Protein AF-A0AAU9CT38-F1 (afdb_monomer)

Foldseek 3Di:
DFDKDKDKDKDKDFDDPPDQKDKDKDWDQDDPVFFWFFFKAKDKDFPFDFPFKWKWKDFPPDTFGDTDTNVVRQQDPPQDPDPNSRGDTTTGGNPDGGMIMMIITGRDPTRMMMMMMMTITTD

Secondary structure (DSSP, 8-state):
---EEEEEEEEEEEPPTT-SEEEEEEEE---TTSSEEEEEEEEEEESS-EEEEEEEEE-SS-EEEEEEEGGGGS--GGG-S-GGGGSEEEEEETTS--EEEEEEEEEE--SEEEEEEEEEEE-

Organism: NCBI:txid1182444

Nearest PDB structures (foldseek):
  4z2a-assembly1_A  TM=4.019E-01  e=1.455E-02  Homo sapiens
  7sqc-assembly1_1D  TM=5.569E-01  e=1.160E-01  Chlamydomonas reinhardtii
  7y1c-assembly1_Y  TM=4.330E-01  e=6.584E-02  Klebsiella phage Kp9
  7sqc-assembly1_1A  TM=5.060E-01  e=2.627E-01  Chlamydomonas reinhardtii
  7sqc-assembly1_1B  TM=5.259E-01  e=3.831E-01  Chlamydomonas reinhardtii

Solvent-accessible surface area (backbone atoms only — not comparable to full-atom values): 6828 Å² total; per-residue (Å²): 131,80,60,71,46,82,47,76,51,77,46,81,43,78,43,59,90,93,51,44,58,54,76,48,78,44,80,42,76,61,64,69,86,32,55,25,32,49,21,37,26,47,49,79,48,60,90,48,57,65,72,38,49,28,36,26,33,27,44,96,88,46,77,79,37,67,81,38,55,46,72,78,23,43,54,55,88,82,46,58,95,52,82,72,53,40,30,44,79,47,84,41,59,31,87,75,60,66,30,42,39,35,40,38,37,31,62,40,76,38,59,43,39,35,42,33,44,40,32,36,28,32,91

Structure (mmCIF, N/CA/C/O backbone):
data_AF-A0AAU9CT38-F1
#
_entry.id   AF-A0AAU9CT38-F1
#
loop_
_atom_site.group_PDB
_atom_site.id
_atom_site.type_symbol
_atom_site.label_atom_id
_atom_site.label_alt_id
_atom_site.label_comp_id
_atom_site.label_asym_id
_atom_site.label_entity_id
_atom_site.label_seq_id
_atom_site.pdbx_PDB_ins_code
_atom_site.Cartn_x
_atom_site.Cartn_y
_atom_site.Cartn_z
_atom_site.occupancy
_atom_site.B_iso_or_equiv
_atom_site.auth_seq_id
_atom_site.auth_comp_id
_atom_site.auth_asym_id
_atom_site.auth_atom_id
_atom_site.pdbx_PDB_model_num
ATOM 1 N N . MET A 1 1 ? -21.451 7.386 15.810 1.00 53.56 1 MET A N 1
ATOM 2 C CA . MET A 1 1 ? -20.456 7.296 14.715 1.00 53.56 1 MET A CA 1
ATOM 3 C C . MET A 1 1 ? -19.131 6.881 15.323 1.00 53.56 1 MET A C 1
ATOM 5 O O . MET A 1 1 ? -18.781 7.451 16.347 1.00 53.56 1 MET A O 1
ATOM 9 N N . LYS A 1 2 ? -18.426 5.893 14.756 1.00 60.81 2 LYS A N 1
ATOM 10 C CA . LYS A 1 2 ? -17.035 5.626 15.157 1.00 60.81 2 LYS A CA 1
ATOM 11 C C . LYS A 1 2 ? -16.160 6.794 14.701 1.00 60.81 2 LYS A C 1
ATOM 13 O O . LYS A 1 2 ? -16.353 7.288 13.591 1.00 60.81 2 LYS A O 1
ATOM 18 N N . GLU A 1 3 ? -15.247 7.242 15.553 1.00 82.00 3 GLU A N 1
ATOM 19 C CA . GLU A 1 3 ? -14.280 8.280 15.199 1.00 82.00 3 GLU A CA 1
ATOM 20 C C . GLU A 1 3 ? -13.282 7.698 14.185 1.00 82.00 3 GLU A C 1
ATOM 22 O O . GLU A 1 3 ? -12.686 6.644 14.431 1.00 82.00 3 GLU A O 1
ATOM 27 N N . LYS A 1 4 ? -13.170 8.348 13.020 1.00 84.56 4 LYS A N 1
ATOM 28 C CA . LYS A 1 4 ? -12.269 7.958 11.929 1.00 84.56 4 LYS A CA 1
ATOM 29 C C . LYS A 1 4 ? -11.195 9.025 11.728 1.00 84.56 4 LYS A C 1
ATOM 31 O O . LYS A 1 4 ? -11.528 10.207 11.624 1.00 84.56 4 LYS A O 1
ATOM 36 N N . GLU A 1 5 ? -9.939 8.611 11.606 1.00 87.12 5 GLU A N 1
ATOM 37 C CA . GLU A 1 5 ? -8.778 9.497 11.430 1.00 87.12 5 GLU A CA 1
ATOM 38 C C . GLU A 1 5 ? -7.864 9.015 10.302 1.00 87.12 5 GLU A C 1
ATOM 40 O O . GLU A 1 5 ? -7.911 7.853 9.908 1.00 87.12 5 GLU A O 1
ATOM 45 N N . TYR A 1 6 ? -7.028 9.910 9.775 1.00 87.38 6 TYR A N 1
ATOM 46 C CA . TYR A 1 6 ? -6.047 9.555 8.753 1.00 87.38 6 TYR A CA 1
ATOM 47 C C . TYR A 1 6 ? -4.696 9.248 9.386 1.00 87.38 6 TYR A C 1
ATOM 49 O O . TYR A 1 6 ? -4.174 10.046 10.162 1.00 87.38 6 TYR A O 1
ATOM 57 N N . TYR A 1 7 ? -4.103 8.134 8.976 1.00 88.50 7 TYR A N 1
ATOM 58 C CA . TYR A 1 7 ? -2.711 7.804 9.239 1.00 88.50 7 TYR A CA 1
ATOM 59 C C . TYR A 1 7 ? -1.965 7.747 7.906 1.00 88.50 7 TYR A C 1
ATOM 61 O O . TYR A 1 7 ? -2.414 7.077 6.980 1.00 88.50 7 TYR A O 1
ATOM 69 N N . THR A 1 8 ? -0.866 8.490 7.774 1.00 89.69 8 THR A N 1
ATOM 70 C CA . THR A 1 8 ? -0.096 8.563 6.522 1.00 89.69 8 THR A CA 1
ATOM 71 C C . THR A 1 8 ? 1.336 8.118 6.748 1.00 89.69 8 THR A C 1
ATOM 73 O O . THR A 1 8 ? 1.998 8.618 7.655 1.00 89.69 8 THR A O 1
ATOM 76 N N . GLU A 1 9 ? 1.823 7.241 5.876 1.00 88.88 9 GLU A N 1
ATOM 77 C CA . GLU A 1 9 ? 3.220 6.821 5.836 1.00 88.88 9 GLU A CA 1
ATOM 78 C C . GLU A 1 9 ? 3.801 7.100 4.449 1.00 88.88 9 GLU A C 1
ATOM 80 O O . GLU A 1 9 ? 3.244 6.687 3.432 1.00 88.88 9 GLU A O 1
ATOM 85 N N . THR A 1 10 ? 4.907 7.843 4.397 1.00 89.31 10 THR A N 1
ATOM 86 C CA . THR A 1 10 ? 5.531 8.273 3.141 1.00 89.31 10 THR A CA 1
ATOM 87 C C . THR A 1 10 ? 6.892 7.625 2.989 1.00 89.31 10 THR A C 1
ATOM 89 O O . THR A 1 10 ? 7.763 7.779 3.845 1.00 89.31 10 THR A O 1
ATOM 92 N N . HIS A 1 11 ? 7.103 6.962 1.856 1.00 87.44 11 HIS A N 1
ATOM 93 C CA . HIS A 1 11 ? 8.344 6.271 1.548 1.00 87.44 11 HIS A CA 1
ATOM 94 C C . HIS A 1 11 ? 8.976 6.798 0.270 1.00 87.44 11 HIS A C 1
ATOM 96 O O . HIS A 1 11 ? 8.332 6.935 -0.770 1.00 87.44 11 HIS A O 1
ATOM 102 N N . ARG A 1 12 ? 10.284 7.040 0.355 1.00 87.00 12 ARG A N 1
ATOM 103 C CA . ARG A 1 12 ? 11.139 7.384 -0.776 1.00 87.00 12 ARG A CA 1
ATOM 104 C C . ARG A 1 12 ? 11.813 6.122 -1.299 1.00 87.00 12 ARG A C 1
ATOM 106 O O . ARG A 1 12 ? 12.586 5.484 -0.584 1.00 87.00 12 ARG A O 1
ATOM 113 N N . ILE A 1 13 ? 11.553 5.779 -2.553 1.00 83.25 13 ILE A N 1
ATOM 114 C CA . ILE A 1 13 ? 12.038 4.563 -3.198 1.00 83.25 13 ILE A CA 1
ATOM 115 C C . ILE A 1 13 ? 13.016 4.946 -4.296 1.00 83.25 13 ILE A C 1
ATOM 117 O O . ILE A 1 13 ? 12.645 5.519 -5.316 1.00 83.25 13 ILE A O 1
ATOM 121 N N . LYS A 1 14 ? 14.285 4.592 -4.090 1.00 83.12 14 LYS A N 1
ATOM 122 C CA . LYS A 1 14 ? 15.319 4.744 -5.113 1.00 83.12 14 LYS A CA 1
ATOM 123 C C . LYS A 1 14 ? 15.251 3.583 -6.098 1.00 83.12 14 LYS A C 1
ATOM 125 O O . LYS A 1 14 ? 15.390 2.418 -5.701 1.00 83.12 14 LYS A O 1
ATOM 130 N N . ILE A 1 15 ? 15.078 3.918 -7.369 1.00 78.25 15 ILE A N 1
ATOM 131 C CA . ILE A 1 15 ? 15.182 2.996 -8.493 1.00 78.25 15 ILE A CA 1
ATOM 132 C C . ILE A 1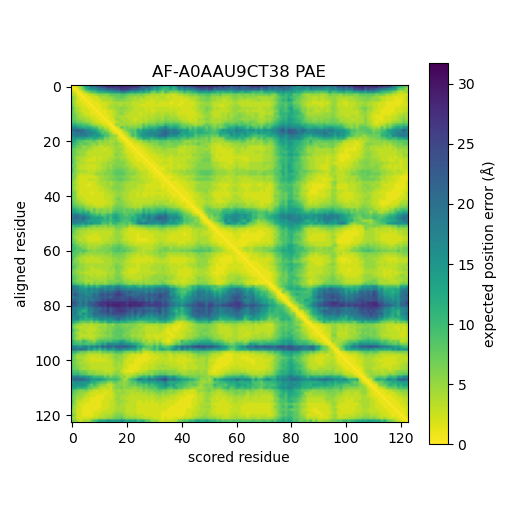 15 ? 16.644 3.016 -8.942 1.00 78.25 15 ILE A C 1
ATOM 134 O O . ILE A 1 15 ? 17.220 4.070 -9.196 1.00 78.25 15 ILE A O 1
ATOM 138 N N . GLY A 1 16 ? 17.296 1.853 -8.927 1.00 69.19 16 GLY A N 1
ATOM 139 C CA . GLY A 1 16 ? 18.722 1.765 -9.248 1.00 69.19 16 GLY A CA 1
ATOM 140 C C . GLY A 1 16 ? 19.011 2.202 -10.687 1.00 69.19 16 GLY A C 1
ATOM 141 O O . GLY A 1 16 ? 18.231 1.897 -11.585 1.00 69.19 16 GLY A O 1
ATOM 142 N N . ASN A 1 17 ? 20.147 2.871 -10.909 1.00 66.62 17 ASN A N 1
ATOM 143 C CA . ASN A 1 17 ? 20.561 3.314 -12.244 1.00 66.62 17 ASN A CA 1
ATOM 144 C C . ASN A 1 17 ? 20.569 2.148 -13.245 1.00 66.62 17 ASN A C 1
ATOM 146 O O . ASN A 1 17 ? 21.147 1.096 -12.972 1.00 66.62 17 ASN A O 1
ATOM 150 N N . GLY A 1 18 ? 19.934 2.352 -14.402 1.00 64.62 18 GLY A N 1
ATOM 151 C CA . GLY A 1 18 ? 19.865 1.369 -15.488 1.00 64.62 18 GLY A CA 1
ATOM 152 C C . GLY A 1 18 ? 18.871 0.224 -15.269 1.00 64.62 18 GLY A C 1
ATOM 153 O O . GLY A 1 18 ? 18.824 -0.691 -16.089 1.00 64.62 18 GLY A O 1
ATOM 154 N N . LYS A 1 19 ? 18.081 0.240 -14.186 1.00 68.44 19 LYS A N 1
ATOM 155 C CA . LYS A 1 19 ? 17.004 -0.734 -13.984 1.00 68.44 19 LYS A CA 1
ATO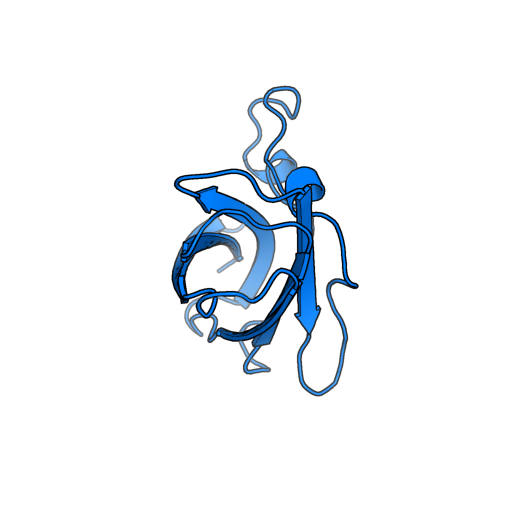M 156 C C . LYS A 1 19 ? 15.697 -0.207 -14.551 1.00 68.44 19 LYS A C 1
ATOM 158 O O . LYS A 1 19 ? 15.161 0.777 -14.057 1.00 68.44 19 LYS A O 1
ATOM 163 N N . ASN A 1 20 ? 15.159 -0.940 -15.519 1.00 75.00 20 ASN A N 1
ATOM 164 C CA . ASN A 1 20 ? 13.848 -0.652 -16.093 1.00 75.00 20 ASN A CA 1
ATOM 165 C C . ASN A 1 20 ? 12.713 -1.376 -15.360 1.00 75.00 20 ASN A C 1
ATOM 167 O O . ASN A 1 20 ? 11.558 -1.083 -15.634 1.00 75.00 20 ASN A O 1
ATOM 171 N N . SER A 1 21 ? 13.013 -2.297 -14.438 1.00 83.00 21 SER A N 1
ATOM 172 C CA . SER A 1 21 ? 12.009 -2.982 -13.622 1.00 83.00 21 SER A CA 1
ATOM 173 C C . SER A 1 21 ? 12.554 -3.436 -12.267 1.00 83.00 21 SER A C 1
ATOM 175 O O . SER A 1 21 ? 13.771 -3.527 -12.053 1.00 83.00 21 SER A O 1
ATOM 177 N N . GLY A 1 22 ? 11.650 -3.706 -11.327 1.00 86.00 22 GLY A N 1
ATOM 178 C CA . GLY A 1 22 ? 11.999 -4.252 -10.023 1.00 86.00 22 GLY A CA 1
ATOM 179 C C . GLY A 1 22 ? 10.846 -4.268 -9.028 1.00 86.00 22 GLY A C 1
ATOM 180 O O . GLY A 1 22 ? 9.750 -3.792 -9.303 1.00 86.00 22 GLY A O 1
ATOM 181 N N . ALA A 1 23 ? 11.130 -4.807 -7.844 1.00 87.38 23 ALA A N 1
ATOM 182 C CA . ALA A 1 23 ? 10.207 -4.853 -6.719 1.00 87.38 23 ALA A CA 1
ATOM 183 C C . ALA A 1 23 ? 10.843 -4.220 -5.479 1.00 87.38 23 ALA A C 1
ATOM 185 O O . ALA A 1 23 ? 12.047 -4.374 -5.223 1.00 87.38 23 ALA A O 1
ATOM 186 N N . LYS A 1 24 ? 10.040 -3.502 -4.695 1.00 89.25 24 LYS A N 1
ATOM 187 C CA . LYS A 1 24 ? 10.441 -2.922 -3.414 1.00 89.25 24 LYS A CA 1
ATOM 188 C C . LYS A 1 24 ? 9.402 -3.215 -2.354 1.00 89.25 24 LYS A C 1
ATOM 190 O O . LYS A 1 24 ? 8.244 -2.853 -2.510 1.00 89.25 24 LYS A O 1
ATOM 195 N N . SER A 1 25 ? 9.851 -3.841 -1.274 1.00 90.94 25 SER A N 1
ATOM 196 C CA . SER A 1 25 ? 9.031 -4.122 -0.102 1.00 90.94 25 SER A CA 1
ATOM 197 C C . SER A 1 25 ? 9.325 -3.128 1.016 1.00 90.94 25 SER A C 1
ATOM 199 O O . SER A 1 25 ? 10.478 -2.756 1.245 1.00 90.94 25 SER A O 1
ATOM 201 N N . LEU A 1 26 ? 8.266 -2.708 1.694 1.00 89.50 26 LEU A N 1
ATOM 202 C CA . LEU A 1 26 ? 8.249 -1.752 2.787 1.00 89.50 26 LEU A CA 1
ATOM 203 C C . LEU A 1 26 ? 7.482 -2.383 3.946 1.00 89.50 26 LEU A C 1
ATOM 205 O O . LEU A 1 26 ? 6.383 -2.905 3.756 1.00 89.50 26 LEU A O 1
ATOM 209 N N . ASN A 1 27 ? 8.074 -2.336 5.134 1.00 91.12 27 ASN A N 1
ATOM 210 C CA . ASN A 1 27 ? 7.411 -2.782 6.351 1.00 91.12 27 ASN A CA 1
ATOM 211 C C . ASN A 1 27 ? 6.640 -1.604 6.945 1.00 91.12 27 ASN A C 1
ATOM 213 O O . ASN A 1 27 ? 7.241 -0.563 7.194 1.00 91.12 27 ASN A O 1
ATOM 217 N N . ILE A 1 28 ? 5.349 -1.798 7.187 1.00 89.62 28 ILE A N 1
ATOM 218 C CA . ILE A 1 28 ? 4.422 -0.796 7.711 1.00 89.62 28 ILE A CA 1
ATOM 219 C C . ILE A 1 28 ? 3.912 -1.269 9.069 1.00 89.62 28 ILE A C 1
ATOM 221 O O . ILE A 1 28 ? 3.417 -2.391 9.207 1.00 89.62 28 ILE A O 1
ATOM 225 N N . ASN A 1 29 ? 4.017 -0.395 10.067 1.00 88.12 29 ASN A N 1
ATOM 226 C CA . ASN A 1 29 ? 3.523 -0.639 11.418 1.00 88.12 29 ASN A CA 1
ATOM 227 C C . ASN A 1 29 ? 2.352 0.299 11.694 1.00 88.12 29 ASN A C 1
ATOM 229 O O . ASN A 1 29 ? 2.551 1.482 11.972 1.00 88.12 29 ASN A O 1
ATOM 233 N N . LEU A 1 30 ? 1.127 -0.226 11.636 1.00 88.06 30 LEU A N 1
ATOM 234 C CA . LEU A 1 30 ? -0.045 0.574 11.977 1.00 88.06 30 LEU A CA 1
ATOM 235 C C . LEU A 1 30 ? -0.045 0.907 13.482 1.00 88.06 30 LEU A C 1
ATOM 237 O O . LEU A 1 30 ? 0.251 0.028 14.295 1.00 88.06 30 LEU A O 1
ATOM 241 N N . PRO A 1 31 ? -0.394 2.142 13.887 1.00 87.00 31 PRO A N 1
ATOM 242 C CA . PRO A 1 31 ? -0.395 2.509 15.298 1.00 87.00 31 PRO A CA 1
ATOM 243 C C . PRO A 1 31 ? -1.446 1.720 16.089 1.00 87.00 31 PRO A C 1
ATOM 245 O O . PRO A 1 31 ? -2.621 1.677 15.716 1.00 87.00 31 PRO A O 1
ATOM 248 N N . SER A 1 32 ? -1.045 1.169 17.236 1.00 86.44 32 SER A N 1
ATOM 249 C CA . SER A 1 32 ? -1.921 0.402 18.137 1.00 86.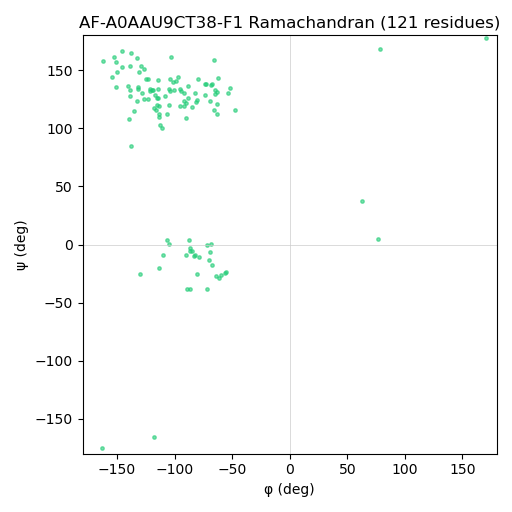44 32 SER A CA 1
ATOM 250 C C . SER A 1 32 ? -2.982 1.247 18.855 1.00 86.44 32 SER A C 1
ATOM 252 O O . SER A 1 32 ? -3.858 0.707 19.522 1.00 86.44 32 SER A O 1
ATOM 254 N N . THR A 1 33 ? -2.930 2.575 18.716 1.00 88.81 33 THR A N 1
ATOM 255 C CA . THR A 1 33 ? -3.955 3.508 19.213 1.00 88.81 33 THR A CA 1
ATOM 256 C C . THR A 1 33 ? -5.289 3.386 18.475 1.00 88.81 33 THR A C 1
ATOM 258 O O . THR A 1 33 ? -6.307 3.865 18.969 1.00 88.81 33 THR A O 1
ATOM 261 N N . TYR A 1 34 ? -5.291 2.772 17.293 1.00 89.31 34 TYR A N 1
ATOM 262 C CA . TYR A 1 34 ? -6.487 2.488 16.504 1.00 89.31 34 TYR A CA 1
ATOM 263 C C . TYR A 1 34 ? -6.861 1.014 16.640 1.00 89.31 34 TYR A C 1
ATOM 265 O O . TYR A 1 34 ? -6.013 0.206 16.999 1.00 89.31 34 TYR A O 1
ATOM 273 N N . LYS A 1 35 ? -8.106 0.644 16.324 1.00 89.88 35 LYS A N 1
ATOM 274 C CA . LYS A 1 35 ? -8.552 -0.762 16.277 1.00 89.88 35 LYS A CA 1
ATOM 275 C C . LYS A 1 35 ? -8.288 -1.413 14.924 1.00 89.88 35 LYS A C 1
ATOM 277 O O . LYS A 1 35 ? -8.004 -2.607 14.849 1.00 89.88 35 LYS A O 1
ATOM 282 N N . ARG A 1 36 ? -8.467 -0.650 13.843 1.00 89.75 36 ARG A N 1
ATOM 283 C CA . ARG A 1 36 ? -8.304 -1.144 12.471 1.00 89.75 36 ARG A CA 1
ATOM 284 C C . ARG A 1 36 ? -8.146 -0.026 11.448 1.00 89.75 36 ARG A C 1
ATOM 286 O O . ARG A 1 36 ? -8.632 1.079 11.676 1.00 89.75 36 ARG A O 1
ATOM 293 N N . ALA A 1 37 ? -7.554 -0.341 10.301 1.00 89.94 37 ALA A N 1
ATOM 294 C CA . ALA A 1 37 ? -7.682 0.444 9.079 1.00 89.94 37 ALA A CA 1
ATOM 295 C C . ALA A 1 37 ? -8.855 -0.087 8.243 1.00 89.94 37 ALA A C 1
ATOM 297 O O . ALA A 1 37 ? -8.947 -1.292 8.000 1.00 89.94 37 ALA A O 1
ATOM 298 N N . VAL A 1 38 ? -9.738 0.815 7.811 1.00 89.62 38 VAL A N 1
ATOM 299 C CA . VAL A 1 38 ? -10.933 0.507 7.005 1.00 89.62 38 VAL A CA 1
ATOM 300 C C . VAL A 1 38 ? -10.859 1.009 5.563 1.00 89.62 38 VAL A C 1
ATOM 302 O O . VAL A 1 38 ? -11.707 0.680 4.737 1.00 89.62 38 VAL A O 1
ATOM 305 N N . GLY A 1 39 ? -9.842 1.808 5.250 1.00 88.62 39 GLY A N 1
ATOM 306 C CA . GLY A 1 39 ? -9.606 2.325 3.909 1.00 88.62 39 GLY A CA 1
ATOM 307 C C . GLY A 1 39 ? -8.122 2.547 3.653 1.00 88.62 39 GLY A C 1
ATOM 308 O O . GLY A 1 39 ? -7.383 2.878 4.580 1.00 88.62 39 GLY A O 1
ATOM 309 N N . LEU A 1 40 ? -7.700 2.376 2.403 1.00 88.75 40 LEU A N 1
ATOM 310 C CA . LEU A 1 40 ? -6.357 2.672 1.916 1.00 88.75 40 LEU A CA 1
ATOM 311 C C . LEU A 1 40 ? -6.424 3.495 0.628 1.00 88.75 40 LEU A C 1
ATOM 313 O O . LEU A 1 40 ? -7.180 3.174 -0.282 1.00 88.75 40 LEU A O 1
ATOM 317 N N . ALA A 1 41 ? -5.602 4.532 0.537 1.00 87.69 41 ALA A N 1
ATOM 318 C CA . ALA A 1 41 ? -5.336 5.263 -0.693 1.00 87.69 41 ALA A CA 1
ATOM 319 C C . ALA A 1 41 ? -3.826 5.384 -0.900 1.00 87.69 41 ALA A C 1
ATOM 321 O O . ALA A 1 41 ? -3.054 5.364 0.065 1.00 87.69 41 ALA A O 1
ATOM 322 N N . LEU A 1 42 ? -3.412 5.518 -2.159 1.00 86.81 42 LEU A N 1
ATOM 323 C CA . LEU A 1 42 ? -2.019 5.744 -2.521 1.00 86.81 42 LEU A CA 1
ATOM 324 C C . LEU A 1 42 ? -1.881 7.070 -3.260 1.00 86.81 42 LEU A C 1
ATOM 326 O O . LEU A 1 42 ? -2.626 7.361 -4.194 1.00 86.81 42 LEU A O 1
ATOM 330 N N . VAL A 1 43 ? -0.889 7.857 -2.854 1.00 84.50 43 VAL A N 1
ATOM 331 C CA . VAL A 1 43 ? -0.459 9.056 -3.572 1.00 84.50 43 VAL A CA 1
ATOM 332 C C . VAL A 1 43 ? 0.961 8.821 -4.056 1.00 84.50 43 VAL A C 1
ATOM 334 O O . VAL A 1 43 ? 1.864 8.568 -3.260 1.00 84.50 43 VAL A O 1
ATOM 337 N N . VAL A 1 44 ? 1.152 8.878 -5.370 1.00 82.00 44 VAL A N 1
ATOM 338 C CA . VAL A 1 44 ? 2.447 8.646 -6.009 1.00 82.00 44 VAL A CA 1
ATOM 339 C C . VAL A 1 44 ? 2.977 9.969 -6.540 1.00 82.00 44 VAL A C 1
ATOM 341 O O . VAL 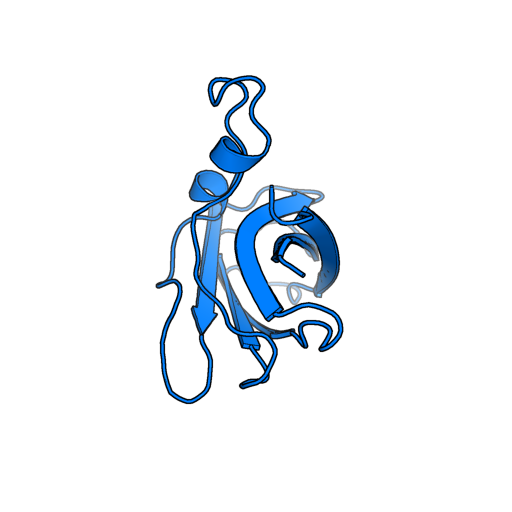A 1 44 ? 2.295 10.674 -7.279 1.00 82.00 44 VAL A O 1
ATOM 344 N N . HIS A 1 45 ? 4.211 10.289 -6.174 1.00 80.12 45 HIS A N 1
ATOM 345 C CA . HIS A 1 45 ? 4.954 11.419 -6.705 1.00 80.12 45 HIS A CA 1
ATOM 346 C C . HIS A 1 45 ? 6.205 10.888 -7.408 1.00 80.12 45 HIS A C 1
ATOM 348 O O . HIS A 1 45 ? 7.075 10.284 -6.777 1.00 80.12 45 HIS A O 1
ATOM 354 N N . SER A 1 46 ? 6.315 11.119 -8.713 1.00 76.19 46 SER A N 1
ATOM 355 C CA . SER A 1 46 ? 7.514 10.813 -9.495 1.00 76.19 46 SER A CA 1
ATOM 356 C C . SER A 1 46 ? 7.970 12.050 -10.263 1.00 76.19 46 SER A C 1
ATOM 358 O O . SER A 1 46 ? 7.175 12.910 -10.636 1.00 76.19 46 SER A O 1
ATOM 360 N N . THR A 1 47 ? 9.274 12.145 -10.509 1.00 67.62 47 THR A N 1
ATOM 361 C CA . THR A 1 47 ? 9.876 13.202 -11.339 1.00 67.62 47 THR A CA 1
ATOM 362 C C . THR A 1 47 ? 9.904 12.841 -12.831 1.00 67.62 47 THR A C 1
ATOM 364 O O . THR A 1 47 ? 10.432 13.601 -13.638 1.00 67.62 47 THR A O 1
ATOM 367 N N . GLY A 1 48 ? 9.338 11.691 -13.212 1.00 67.94 48 GLY A N 1
ATOM 368 C CA . GLY A 1 48 ? 9.312 11.166 -14.578 1.00 67.94 48 GLY A CA 1
ATOM 369 C C . GLY A 1 48 ? 8.252 10.077 -14.764 1.00 67.94 48 GLY A C 1
ATOM 370 O O . GLY A 1 48 ? 7.472 9.801 -13.851 1.00 67.94 48 GLY A O 1
ATOM 371 N N . GLY A 1 49 ? 8.223 9.459 -15.945 1.00 63.47 49 GLY A N 1
ATOM 372 C CA . GLY A 1 49 ? 7.239 8.433 -16.290 1.00 63.47 49 GLY A CA 1
ATOM 373 C C . GLY A 1 49 ? 7.477 7.103 -15.571 1.00 63.47 49 GLY A C 1
ATOM 374 O O . GLY A 1 49 ? 8.610 6.621 -15.468 1.00 63.47 49 GLY A O 1
ATOM 375 N N . LEU A 1 50 ? 6.387 6.504 -15.099 1.00 68.38 50 LEU A N 1
ATOM 376 C CA . LEU A 1 50 ? 6.301 5.101 -14.707 1.00 68.38 50 LEU A CA 1
ATOM 377 C C . LEU A 1 50 ? 5.304 4.451 -15.662 1.00 68.38 50 LEU A C 1
ATOM 379 O O . LEU A 1 50 ? 4.148 4.863 -15.682 1.00 68.38 50 LEU A O 1
ATOM 383 N N . ALA A 1 51 ? 5.749 3.499 -16.485 1.00 66.12 51 ALA A N 1
ATOM 384 C CA . ALA A 1 51 ? 4.839 2.807 -17.397 1.00 66.12 51 ALA A CA 1
ATOM 385 C C . ALA A 1 51 ? 3.912 1.848 -16.639 1.00 66.12 51 ALA A C 1
ATOM 387 O O . ALA A 1 51 ? 2.738 1.738 -16.973 1.00 66.12 51 ALA A O 1
ATOM 388 N N . VAL A 1 52 ? 4.445 1.180 -15.611 1.00 80.75 52 VAL A N 1
ATOM 389 C CA . VAL A 1 52 ? 3.690 0.300 -14.716 1.00 80.75 52 VAL A CA 1
ATOM 390 C C . VAL A 1 52 ? 4.159 0.519 -13.282 1.00 80.75 52 VAL A C 1
ATOM 392 O O . VAL A 1 52 ? 5.366 0.524 -13.012 1.00 80.75 52 VAL A O 1
ATOM 395 N N . LEU A 1 53 ? 3.205 0.673 -12.364 1.00 85.94 53 LEU A N 1
ATOM 396 C CA . LEU A 1 53 ? 3.432 0.631 -10.924 1.00 85.94 53 LEU A CA 1
ATOM 397 C C . LEU A 1 53 ? 2.277 -0.129 -10.261 1.00 85.94 53 LEU A C 1
ATOM 399 O O . LEU A 1 53 ? 1.169 0.388 -10.144 1.00 85.94 53 LEU A O 1
ATOM 403 N N . ASP A 1 54 ? 2.557 -1.340 -9.793 1.00 90.88 54 ASP A N 1
ATOM 404 C CA . ASP A 1 54 ? 1.598 -2.173 -9.073 1.00 90.88 54 ASP A CA 1
ATOM 405 C C . ASP A 1 54 ? 1.889 -2.163 -7.579 1.00 90.88 54 ASP A C 1
ATOM 407 O O . ASP A 1 54 ? 3.041 -2.231 -7.140 1.00 90.88 54 ASP A O 1
ATOM 411 N N . PHE A 1 55 ? 0.825 -2.159 -6.789 1.00 92.06 55 PHE A N 1
ATOM 412 C CA . PHE A 1 55 ? 0.858 -2.231 -5.342 1.00 92.06 55 PHE A CA 1
ATOM 413 C C . PHE A 1 55 ? 0.231 -3.532 -4.838 1.00 92.06 55 PHE A C 1
ATOM 415 O O . PHE A 1 55 ? -0.778 -4.004 -5.355 1.00 92.06 55 PHE A O 1
ATOM 422 N N . SER A 1 56 ? 0.819 -4.100 -3.791 1.00 94.12 56 SER A N 1
ATOM 423 C CA . SER A 1 56 ? 0.250 -5.210 -3.028 1.00 94.12 56 SER A CA 1
ATOM 424 C C . SER A 1 56 ? 0.482 -4.998 -1.538 1.00 94.12 56 SER A C 1
ATOM 426 O O . SER A 1 56 ? 1.450 -4.347 -1.134 1.00 94.12 56 SER A O 1
ATOM 428 N N . LEU A 1 57 ? -0.395 -5.571 -0.719 1.00 93.56 57 LEU A N 1
ATOM 429 C CA . LEU A 1 57 ? -0.331 -5.473 0.733 1.00 93.56 57 LEU A CA 1
ATOM 430 C C . LEU A 1 57 ? -0.655 -6.822 1.352 1.00 93.56 57 LEU A C 1
ATOM 432 O O . LEU A 1 57 ? -1.703 -7.406 1.073 1.00 93.56 57 LEU A O 1
ATOM 436 N N . LYS A 1 58 ? 0.223 -7.293 2.229 1.00 92.62 58 LYS A N 1
ATOM 437 C CA . LYS A 1 58 ? 0.048 -8.561 2.934 1.00 92.62 58 LYS A CA 1
ATOM 438 C C . LYS A 1 58 ? 0.603 -8.510 4.342 1.00 92.62 58 LYS A C 1
ATOM 440 O O . LYS A 1 58 ? 1.381 -7.619 4.675 1.00 92.62 58 LYS A O 1
ATOM 445 N N . ASP A 1 59 ? 0.243 -9.496 5.142 1.00 90.31 59 ASP A N 1
ATOM 446 C CA . ASP A 1 59 ? 0.986 -9.868 6.337 1.00 90.31 59 ASP A CA 1
ATOM 447 C C . ASP A 1 59 ? 1.524 -11.305 6.219 1.00 90.31 59 ASP A C 1
ATOM 449 O O . ASP A 1 59 ? 1.585 -11.883 5.133 1.00 90.31 59 ASP A O 1
ATOM 453 N N . ARG A 1 60 ? 1.968 -11.883 7.339 1.00 86.56 60 ARG A N 1
ATOM 454 C CA . ARG A 1 60 ? 2.476 -13.261 7.397 1.00 86.56 60 ARG A CA 1
ATOM 455 C C . ARG A 1 60 ? 1.418 -14.325 7.061 1.00 86.56 60 ARG A C 1
ATOM 457 O O . ARG A 1 60 ? 1.782 -15.419 6.642 1.00 86.56 60 ARG A O 1
ATOM 464 N N . ASN A 1 61 ? 0.147 -14.033 7.299 1.00 86.25 61 ASN A N 1
ATOM 465 C CA . ASN A 1 61 ? -0.959 -14.986 7.304 1.00 86.25 61 ASN A CA 1
ATOM 466 C C . ASN A 1 61 ? -1.960 -14.752 6.161 1.00 86.25 61 ASN A C 1
ATOM 468 O O . ASN A 1 61 ? -2.734 -15.655 5.846 1.00 86.25 61 ASN A O 1
ATOM 472 N N . LYS A 1 62 ? -1.991 -13.550 5.576 1.00 88.38 62 LYS A N 1
ATOM 473 C CA . LYS A 1 62 ? -3.008 -13.125 4.618 1.00 88.38 62 LYS A CA 1
ATOM 474 C C . LYS A 1 62 ? -2.468 -12.093 3.628 1.00 88.38 62 LYS A C 1
ATOM 476 O O . LYS A 1 62 ? -1.863 -11.094 4.013 1.00 88.38 62 LYS A O 1
ATOM 481 N N . ASP A 1 63 ? -2.805 -12.292 2.357 1.00 90.56 63 ASP A N 1
ATOM 482 C CA . ASP A 1 63 ? -2.726 -11.252 1.335 1.00 90.56 63 ASP A CA 1
ATOM 483 C C . ASP A 1 63 ? -4.013 -10.416 1.385 1.00 90.56 63 ASP A C 1
ATOM 485 O O . ASP A 1 63 ? -5.120 -10.934 1.222 1.00 90.56 63 ASP A O 1
ATOM 489 N N . TYR A 1 64 ? -3.883 -9.122 1.669 1.00 90.19 64 TYR A N 1
ATOM 490 C CA . TYR A 1 64 ? -5.017 -8.199 1.745 1.00 90.19 64 TYR A CA 1
ATOM 491 C C . TYR A 1 64 ? -5.328 -7.575 0.394 1.00 90.19 64 TYR A C 1
ATOM 493 O O . TYR A 1 64 ? -6.491 -7.371 0.062 1.00 90.19 64 TYR A O 1
ATOM 501 N N . ILE A 1 65 ? -4.278 -7.267 -0.362 1.00 91.31 65 ILE A N 1
ATOM 502 C CA . ILE A 1 65 ? -4.341 -6.657 -1.683 1.00 91.31 65 ILE A CA 1
ATOM 503 C C . ILE A 1 65 ? -3.352 -7.415 -2.564 1.00 91.31 65 ILE A C 1
ATOM 505 O O . ILE A 1 65 ? -2.142 -7.374 -2.322 1.00 91.31 65 ILE A O 1
ATOM 509 N N . SER A 1 66 ? -3.865 -8.109 -3.579 1.00 91.75 66 SER A N 1
ATOM 510 C CA . SER A 1 66 ? -3.049 -8.677 -4.654 1.00 91.75 66 SER A CA 1
ATOM 511 C C . SER A 1 66 ? -2.408 -7.561 -5.488 1.00 91.75 66 SER A C 1
ATOM 513 O O . SER A 1 66 ? -2.941 -6.452 -5.494 1.00 91.75 66 SER A O 1
ATOM 515 N N . PRO A 1 67 ? -1.311 -7.826 -6.222 1.00 92.38 67 PRO A N 1
ATOM 516 C CA . PRO A 1 67 ? -0.714 -6.844 -7.126 1.00 92.38 67 PRO A CA 1
ATOM 517 C C . PRO A 1 67 ? -1.771 -6.182 -8.016 1.00 92.38 67 PRO A C 1
ATOM 519 O O . PRO A 1 67 ? -2.454 -6.859 -8.782 1.00 92.38 67 PRO A O 1
ATOM 522 N N . THR A 1 68 ? -1.949 -4.878 -7.832 1.00 90.31 68 THR A N 1
ATOM 523 C CA . THR A 1 68 ? -2.990 -4.069 -8.468 1.00 90.31 68 THR A CA 1
ATOM 524 C C . THR A 1 68 ? -2.387 -2.716 -8.858 1.00 90.31 68 THR A C 1
ATOM 526 O O . THR A 1 68 ? -1.686 -2.134 -8.024 1.00 90.31 68 THR A O 1
ATOM 529 N N . PRO A 1 69 ? -2.668 -2.184 -10.060 1.00 87.94 69 PRO A N 1
ATOM 530 C CA . PRO A 1 69 ? -2.191 -0.872 -10.491 1.00 87.94 69 PRO A CA 1
ATOM 531 C C . PRO A 1 69 ? -2.515 0.234 -9.483 1.00 87.94 69 PRO A C 1
ATOM 533 O O . PRO A 1 69 ? -3.637 0.309 -8.968 1.00 87.94 69 PRO A O 1
ATOM 536 N N . VAL A 1 70 ? -1.541 1.100 -9.189 1.00 84.31 70 VAL A N 1
ATOM 537 C CA . VAL A 1 70 ? -1.687 2.175 -8.187 1.00 84.31 70 VAL A CA 1
ATOM 538 C C . VAL A 1 70 ? -2.817 3.151 -8.510 1.00 84.31 70 VAL A C 1
ATOM 540 O O . VAL A 1 70 ? -3.395 3.744 -7.600 1.00 84.31 70 VAL A O 1
ATOM 543 N N . GLU A 1 71 ? -3.170 3.294 -9.785 1.00 78.50 71 GLU A N 1
ATOM 544 C CA . GLU A 1 71 ? -4.261 4.135 -10.273 1.00 78.50 71 GLU A CA 1
ATOM 545 C C . GLU A 1 71 ? -5.614 3.688 -9.710 1.00 78.50 71 GLU A C 1
ATOM 547 O O . GLU A 1 71 ? -6.481 4.524 -9.469 1.00 78.50 71 GLU A O 1
ATOM 552 N N . MET A 1 72 ? -5.780 2.395 -9.402 1.00 80.12 72 MET A N 1
ATOM 553 C CA . MET A 1 72 ? -7.002 1.880 -8.770 1.00 80.12 72 MET A CA 1
ATOM 554 C C . MET A 1 72 ? -7.165 2.322 -7.308 1.00 80.12 72 MET A C 1
ATOM 556 O O . MET A 1 72 ? -8.242 2.167 -6.732 1.00 80.12 72 MET A O 1
ATOM 560 N N . PHE A 1 73 ? -6.107 2.862 -6.698 1.00 78.44 73 PHE A N 1
ATOM 561 C CA . PHE A 1 73 ? -6.110 3.398 -5.334 1.00 78.44 73 PHE A CA 1
ATOM 562 C C . PHE A 1 73 ? -6.111 4.929 -5.307 1.00 78.44 73 PHE A C 1
ATOM 564 O O . PHE A 1 73 ? -6.086 5.519 -4.221 1.00 78.44 73 PHE A O 1
ATOM 571 N N . GLN A 1 74 ? -6.124 5.578 -6.476 1.00 67.62 74 GLN A N 1
ATOM 572 C CA . GLN A 1 74 ? -6.288 7.021 -6.570 1.00 67.62 74 GLN A CA 1
ATOM 573 C C . GLN A 1 74 ? -7.747 7.372 -6.273 1.00 67.62 74 GLN A C 1
ATOM 575 O O . GLN A 1 74 ? -8.680 6.810 -6.846 1.00 67.62 74 GLN A O 1
ATOM 580 N N . SER A 1 75 ? -7.959 8.317 -5.359 1.00 55.78 75 SER A N 1
ATOM 581 C CA . SER A 1 75 ? -9.301 8.792 -5.037 1.00 55.78 75 SER A CA 1
ATOM 582 C C . SER A 1 75 ? -9.916 9.448 -6.276 1.00 55.78 75 SER A C 1
ATOM 584 O O . SER A 1 75 ? -9.451 10.513 -6.688 1.00 55.78 75 SER A O 1
ATOM 586 N N . SER A 1 76 ? -10.956 8.853 -6.865 1.00 47.44 76 SER A N 1
ATOM 587 C CA . SER A 1 76 ? -11.678 9.510 -7.958 1.00 47.44 76 SER A CA 1
ATOM 588 C C . SER A 1 76 ? -12.332 10.804 -7.444 1.00 47.44 76 SER A C 1
ATOM 590 O O . SER A 1 76 ? -13.022 10.769 -6.418 1.00 47.44 76 SER A O 1
ATOM 592 N N . PRO A 1 77 ? -12.174 11.948 -8.137 1.00 44.66 77 PRO A N 1
ATOM 593 C CA . PRO A 1 77 ? -12.937 13.166 -7.851 1.00 44.66 77 PRO A CA 1
ATOM 594 C C . PRO A 1 77 ? -14.458 12.945 -7.908 1.00 44.66 77 PRO A C 1
ATOM 596 O O . PRO A 1 77 ? -15.213 13.659 -7.250 1.00 44.66 77 PRO A O 1
ATOM 599 N N . GLU A 1 78 ? -14.907 11.937 -8.661 1.00 46.38 78 GLU A N 1
ATOM 600 C CA . GLU A 1 78 ? -16.315 11.575 -8.865 1.00 46.38 78 GLU A CA 1
ATOM 601 C C . GLU A 1 78 ? -16.907 10.789 -7.685 1.00 46.38 78 GLU A C 1
ATOM 603 O O . GLU A 1 78 ? -18.122 10.635 -7.585 1.00 46.38 78 GLU A O 1
ATOM 608 N N . ALA A 1 79 ? -16.072 10.331 -6.746 1.00 45.62 79 ALA A N 1
ATOM 609 C CA . ALA A 1 79 ? -16.473 9.474 -5.630 1.00 45.62 79 ALA A CA 1
ATOM 610 C C . ALA A 1 79 ? -17.378 10.164 -4.578 1.00 45.62 79 ALA A C 1
ATOM 612 O O . ALA A 1 79 ? -17.823 9.540 -3.609 1.00 45.62 79 ALA A O 1
ATOM 613 N N . GLY A 1 80 ? -17.713 11.440 -4.774 1.00 41.03 80 GLY A N 1
ATOM 614 C CA . GLY A 1 80 ? -18.602 12.199 -3.901 1.00 41.03 80 GLY A CA 1
ATOM 615 C C . GLY A 1 80 ? -17.932 12.686 -2.612 1.00 41.03 80 GLY A C 1
ATOM 616 O O . GLY A 1 80 ? -16.816 12.317 -2.247 1.00 41.03 80 GLY A O 1
ATOM 617 N N . LEU A 1 81 ? -18.628 13.580 -1.907 1.00 37.72 81 LEU A N 1
ATOM 618 C CA . LEU A 1 81 ? -18.126 14.319 -0.738 1.00 37.72 81 LEU A CA 1
ATOM 619 C C . LEU A 1 81 ? -17.962 13.470 0.538 1.00 37.72 81 LEU A C 1
ATOM 621 O O . LEU A 1 81 ? -17.536 13.999 1.566 1.00 37.72 81 LEU A O 1
ATOM 625 N N . SER A 1 82 ? -18.284 12.173 0.508 1.00 49.50 82 SER A N 1
ATOM 626 C CA . SER A 1 82 ? -18.104 11.308 1.675 1.00 49.50 82 SER A CA 1
ATOM 627 C C . SER A 1 82 ? -16.649 10.833 1.759 1.00 49.50 82 SER A C 1
ATOM 629 O O . SER A 1 82 ? -16.077 10.356 0.779 1.00 49.50 82 SER A O 1
ATOM 631 N N . LYS A 1 83 ? -16.028 10.971 2.939 1.00 52.84 83 LYS A N 1
ATOM 632 C CA . LYS A 1 83 ? -14.647 10.521 3.196 1.00 52.84 83 LYS A CA 1
ATOM 633 C C . LYS A 1 83 ? -14.433 9.037 2.870 1.00 52.84 83 LYS A C 1
ATOM 635 O O . LYS A 1 83 ? -13.306 8.657 2.603 1.00 52.84 83 LYS A O 1
ATOM 640 N N . ASP A 1 84 ? -15.490 8.229 2.871 1.00 51.41 84 ASP A N 1
ATOM 641 C CA . ASP A 1 84 ? -15.416 6.772 2.761 1.00 51.41 84 ASP A CA 1
ATOM 642 C C . ASP A 1 84 ? -15.230 6.271 1.318 1.00 51.41 84 ASP A C 1
ATOM 644 O O . ASP A 1 84 ? -14.620 5.227 1.119 1.00 51.41 84 ASP A O 1
ATOM 648 N N . ASN A 1 85 ? -15.652 7.031 0.303 1.00 53.19 85 ASN A N 1
ATOM 649 C CA . ASN A 1 85 ? -15.558 6.591 -1.097 1.00 53.19 85 ASN A CA 1
ATOM 650 C C . ASN A 1 85 ? -14.211 6.920 -1.767 1.00 53.19 85 ASN A C 1
ATOM 652 O O . ASN A 1 85 ? -13.992 6.578 -2.925 1.00 53.19 85 ASN A O 1
ATOM 656 N N . ARG A 1 86 ? -13.305 7.610 -1.064 1.00 64.12 86 ARG A N 1
ATOM 657 C CA . ARG A 1 86 ? -11.981 7.991 -1.589 1.00 64.12 86 ARG A CA 1
ATOM 658 C C . ARG A 1 86 ? -10.916 6.913 -1.404 1.00 64.12 86 ARG A C 1
ATOM 660 O O . ARG A 1 86 ? -9.794 7.099 -1.862 1.0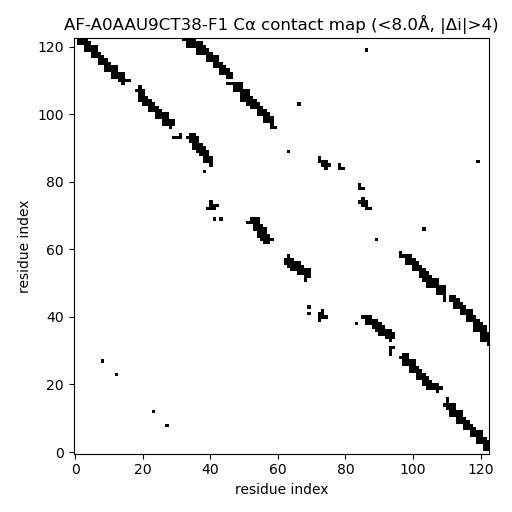0 64.12 86 ARG A O 1
ATOM 667 N N . TYR A 1 87 ? -11.257 5.835 -0.706 1.00 72.25 87 TYR A N 1
ATOM 668 C CA . TYR A 1 87 ? -10.321 4.816 -0.260 1.00 72.25 87 TYR A CA 1
ATOM 669 C C . TYR A 1 87 ? -10.746 3.452 -0.783 1.00 72.25 87 TYR A C 1
ATOM 671 O O . TYR A 1 87 ? -11.927 3.111 -0.790 1.00 72.25 87 TYR A O 1
ATOM 679 N N . HIS A 1 88 ? -9.763 2.644 -1.154 1.00 81.88 88 HIS A N 1
ATOM 680 C CA . HIS A 1 88 ? -9.961 1.221 -1.337 1.00 81.88 88 HIS A CA 1
ATOM 681 C C . HIS A 1 88 ? -10.347 0.605 0.010 1.00 81.88 88 HIS A C 1
ATOM 683 O O . HIS A 1 88 ? -9.609 0.742 0.991 1.00 81.88 88 HIS A O 1
ATOM 689 N N . ALA A 1 89 ? -11.515 -0.031 0.071 1.00 83.75 89 ALA A N 1
ATOM 690 C CA . ALA A 1 89 ? -12.016 -0.628 1.300 1.00 83.75 89 ALA A CA 1
ATOM 691 C C . ALA A 1 89 ? -11.111 -1.786 1.737 1.00 83.75 89 ALA A C 1
ATOM 693 O O . ALA A 1 89 ? -10.810 -2.688 0.958 1.00 83.75 89 ALA A O 1
ATOM 694 N N . ILE A 1 90 ? -10.698 -1.766 2.999 1.00 86.25 90 ILE A N 1
ATOM 695 C CA . ILE A 1 90 ? -9.870 -2.803 3.623 1.00 86.25 90 ILE A CA 1
ATOM 696 C C . ILE A 1 90 ? -10.399 -3.088 5.031 1.00 86.25 90 ILE A C 1
ATOM 698 O O . ILE A 1 90 ? -11.185 -2.318 5.568 1.00 86.25 90 ILE A O 1
ATOM 702 N N . ASP A 1 91 ? -9.990 -4.196 5.643 1.00 88.06 91 ASP A N 1
ATOM 703 C CA . ASP A 1 91 ? -10.258 -4.472 7.061 1.00 88.06 91 ASP A CA 1
ATOM 704 C C . ASP A 1 91 ? -8.984 -5.054 7.677 1.00 88.06 91 ASP A C 1
ATOM 706 O O . ASP A 1 91 ? -8.765 -6.269 7.679 1.00 88.06 91 ASP A O 1
ATOM 710 N N . LEU A 1 92 ? -8.091 -4.154 8.100 1.00 88.31 92 LEU A N 1
ATOM 711 C CA . LEU A 1 92 ? -6.794 -4.488 8.693 1.00 88.31 92 LEU A CA 1
ATOM 712 C C . LEU A 1 92 ? -6.844 -4.213 10.182 1.00 88.31 92 LEU A C 1
ATOM 714 O O . LEU A 1 92 ? -6.903 -3.052 10.582 1.00 88.31 92 LEU A O 1
ATOM 718 N N . ARG A 1 93 ? -6.778 -5.247 11.016 1.00 88.19 93 ARG A N 1
ATOM 719 C CA . ARG A 1 93 ? -6.636 -5.017 12.453 1.00 88.19 93 ARG A CA 1
ATOM 720 C C . ARG A 1 93 ? -5.218 -4.551 12.777 1.00 88.19 93 ARG A C 1
ATOM 722 O O . ARG A 1 93 ? -4.246 -5.069 12.234 1.00 88.19 93 ARG A O 1
ATOM 729 N N . THR A 1 94 ? -5.113 -3.564 13.655 1.00 81.19 94 THR A N 1
ATOM 730 C CA . THR A 1 94 ? -3.839 -2.961 14.087 1.00 81.19 94 THR A CA 1
ATOM 731 C C . THR A 1 94 ? -3.145 -3.751 15.194 1.00 81.19 94 THR A C 1
ATOM 733 O O . THR A 1 94 ? -2.001 -3.464 15.529 1.00 81.19 94 THR A O 1
ATOM 736 N N . ASP A 1 95 ? -3.827 -4.740 15.770 1.00 75.50 95 ASP A N 1
ATOM 737 C CA . ASP A 1 95 ? -3.347 -5.558 16.880 1.00 75.50 95 ASP A CA 1
ATOM 738 C C . ASP A 1 95 ? -2.482 -6.753 16.439 1.00 75.50 95 ASP A C 1
ATOM 740 O O . ASP A 1 95 ? -1.939 -7.438 17.307 1.00 75.50 95 ASP A O 1
ATOM 744 N N . ALA A 1 96 ? -2.328 -7.021 15.130 1.00 59.94 96 ALA A N 1
ATOM 745 C CA . ALA A 1 96 ? -1.899 -8.351 14.683 1.00 59.94 96 ALA A CA 1
ATOM 746 C C . ALA A 1 96 ? -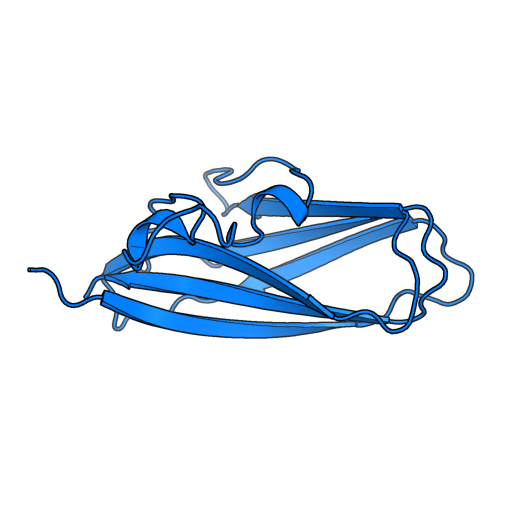0.717 -8.478 13.684 1.00 59.94 96 ALA A C 1
ATOM 748 O O . ALA A 1 96 ? -0.103 -9.548 13.723 1.00 59.94 96 ALA A O 1
ATOM 749 N N . PRO A 1 97 ? -0.337 -7.523 12.798 1.00 68.62 97 PRO A N 1
ATOM 750 C CA . PRO A 1 97 ? 0.940 -7.725 12.070 1.00 68.62 97 PRO A CA 1
ATOM 751 C C . PRO A 1 97 ? 1.752 -6.493 11.609 1.00 68.62 97 PRO A C 1
ATOM 753 O O . PRO A 1 97 ? 1.216 -5.427 11.314 1.00 68.62 97 PRO A O 1
ATOM 756 N N . ILE A 1 98 ? 3.064 -6.718 11.408 1.00 84.62 98 ILE A N 1
ATOM 757 C CA . ILE A 1 98 ? 3.896 -5.919 10.488 1.00 84.62 98 ILE A CA 1
ATOM 758 C C . ILE A 1 98 ? 3.367 -6.172 9.074 1.00 84.62 98 ILE A C 1
ATOM 760 O O . ILE A 1 98 ? 3.432 -7.300 8.576 1.00 84.62 98 ILE A O 1
ATO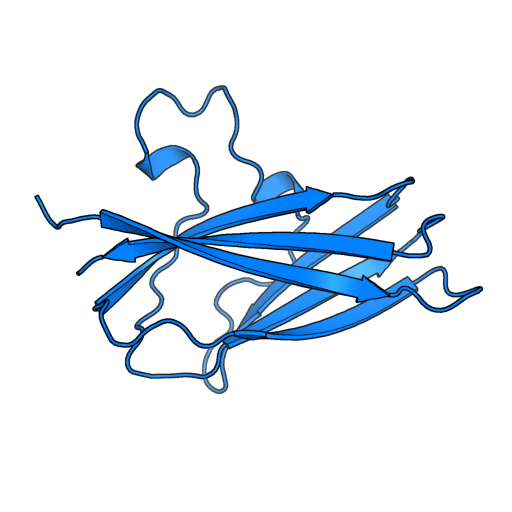M 764 N N . LEU A 1 99 ? 2.844 -5.132 8.436 1.00 90.88 99 LEU A N 1
ATOM 765 C CA . LEU A 1 99 ? 2.374 -5.204 7.061 1.00 90.88 99 LEU A CA 1
ATOM 766 C C . LEU A 1 99 ? 3.561 -5.102 6.105 1.00 90.88 99 LEU A C 1
ATOM 768 O O . LEU A 1 99 ? 4.487 -4.329 6.332 1.00 90.88 99 LEU A O 1
ATOM 772 N N . ILE A 1 100 ? 3.519 -5.858 5.014 1.00 92.94 100 ILE A N 1
ATOM 773 C CA . ILE A 1 100 ? 4.501 -5.797 3.934 1.00 92.94 100 ILE A CA 1
ATOM 774 C C . ILE A 1 100 ? 3.799 -5.208 2.714 1.00 92.94 100 ILE A C 1
ATOM 776 O O . ILE A 1 100 ? 3.071 -5.899 1.997 1.00 92.94 100 ILE A O 1
ATOM 780 N N . ALA A 1 101 ? 4.026 -3.920 2.483 1.00 92.19 101 ALA A N 1
ATOM 781 C CA . ALA A 1 101 ? 3.647 -3.233 1.259 1.00 92.19 101 ALA A CA 1
ATOM 782 C C . ALA A 1 101 ? 4.697 -3.530 0.186 1.00 92.19 101 ALA A C 1
ATOM 784 O O . ALA A 1 101 ? 5.880 -3.282 0.409 1.00 92.19 101 ALA A O 1
ATOM 785 N N . SER A 1 102 ? 4.299 -4.059 -0.970 1.00 92.50 102 SER A N 1
ATOM 786 C CA . SER A 1 102 ? 5.227 -4.270 -2.089 1.00 92.50 102 SER A CA 1
ATOM 787 C C . SER A 1 102 ? 4.801 -3.476 -3.310 1.00 92.50 102 SER A C 1
ATOM 789 O O . SER A 1 102 ? 3.638 -3.511 -3.704 1.00 92.50 102 SER A O 1
ATOM 791 N N . LEU A 1 103 ? 5.772 -2.785 -3.899 1.00 89.50 103 LEU A N 1
ATOM 792 C CA . LEU A 1 103 ? 5.637 -1.997 -5.112 1.00 89.50 103 LEU A CA 1
ATOM 793 C C . LEU A 1 103 ? 6.459 -2.650 -6.217 1.00 89.50 103 LEU A C 1
ATOM 795 O O . LEU A 1 103 ? 7.680 -2.773 -6.082 1.00 89.50 103 LEU A O 1
ATOM 799 N N . ASN A 1 104 ? 5.792 -3.062 -7.288 1.00 89.69 104 ASN A N 1
ATOM 800 C CA . ASN A 1 104 ? 6.426 -3.584 -8.493 1.00 89.69 104 ASN A CA 1
ATOM 801 C C . ASN A 1 104 ? 6.372 -2.504 -9.564 1.00 89.69 104 ASN A C 1
ATOM 803 O O . ASN A 1 104 ? 5.326 -1.899 -9.766 1.00 89.69 104 ASN A O 1
ATOM 807 N N . TYR A 1 105 ? 7.488 -2.243 -10.229 1.00 86.44 105 TYR A N 1
ATOM 808 C CA . TYR A 1 105 ? 7.568 -1.220 -11.264 1.00 86.44 105 TYR A CA 1
ATOM 809 C C . TYR A 1 105 ? 8.226 -1.768 -12.522 1.00 86.44 105 TYR A C 1
ATOM 811 O O . TYR A 1 105 ? 9.132 -2.603 -12.447 1.00 86.44 105 TYR A O 1
ATOM 819 N N . GLU A 1 106 ? 7.799 -1.249 -13.670 1.00 85.19 106 GLU A N 1
ATOM 820 C CA . GLU A 1 106 ? 8.368 -1.539 -14.984 1.00 85.19 106 GLU A CA 1
ATOM 821 C C . GLU A 1 106 ? 8.305 -0.303 -15.897 1.00 85.19 106 GLU A C 1
ATOM 823 O O . GLU A 1 106 ? 7.463 0.582 -15.730 1.00 85.19 106 GLU A O 1
ATOM 828 N N . GLY A 1 107 ? 9.234 -0.221 -16.853 1.00 74.44 107 GLY A N 1
ATOM 829 C CA . GLY A 1 107 ? 9.292 0.831 -17.867 1.00 74.44 107 GLY A CA 1
ATOM 830 C C . GLY A 1 107 ? 9.514 2.217 -17.270 1.00 74.44 107 GLY A C 1
ATOM 831 O O . GLY A 1 107 ? 8.909 3.193 -17.706 1.00 74.44 107 GLY A O 1
ATOM 832 N N . THR A 1 108 ? 10.339 2.305 -16.228 1.00 68.56 108 THR A N 1
ATOM 833 C CA . THR A 1 108 ? 10.603 3.568 -15.538 1.00 68.56 108 THR A CA 1
ATOM 834 C C . THR A 1 108 ? 11.757 4.338 -16.171 1.00 68.56 108 THR A C 1
ATOM 836 O O . THR A 1 108 ? 12.808 3.778 -16.474 1.00 68.56 108 THR A O 1
ATOM 839 N N . THR A 1 109 ? 11.574 5.648 -16.333 1.00 72.44 109 THR A N 1
ATOM 840 C CA . THR A 1 109 ? 12.660 6.583 -16.670 1.00 72.44 109 THR A CA 1
ATOM 841 C C . THR A 1 109 ? 13.055 7.452 -15.477 1.00 72.44 109 THR A C 1
ATOM 843 O O . THR A 1 109 ? 13.865 8.366 -15.627 1.00 72.44 109 THR A O 1
ATOM 846 N N . THR A 1 110 ? 12.464 7.213 -14.300 1.00 74.94 110 THR A N 1
ATOM 847 C CA . THR A 1 110 ? 12.788 7.944 -13.073 1.00 74.94 110 THR A CA 1
ATOM 848 C C . THR A 1 110 ? 13.793 7.167 -12.225 1.00 74.94 110 THR A C 1
ATOM 850 O O . THR A 1 110 ? 13.755 5.943 -12.134 1.00 74.94 110 THR A O 1
ATOM 853 N N . SER A 1 111 ? 14.701 7.889 -11.569 1.00 76.50 111 SER A N 1
ATOM 854 C CA . SER A 1 111 ? 15.613 7.330 -10.562 1.00 76.50 111 SER A CA 1
ATOM 855 C C . SER A 1 111 ? 14.956 7.207 -9.184 1.00 76.50 111 SER A C 1
ATOM 857 O O . SER A 1 111 ? 15.522 6.611 -8.263 1.00 76.50 111 SER A O 1
ATOM 859 N N . GLU A 1 112 ? 13.756 7.765 -9.022 1.00 81.69 112 GLU A N 1
ATOM 860 C CA . GLU A 1 112 ? 13.083 7.836 -7.738 1.00 81.69 112 GLU A CA 1
ATOM 861 C C . GLU A 1 112 ? 11.563 7.924 -7.851 1.00 81.69 112 GLU A C 1
ATOM 863 O O . GLU A 1 112 ? 11.008 8.602 -8.719 1.00 81.69 112 GLU A O 1
ATOM 868 N N . VAL A 1 113 ? 10.896 7.273 -6.904 1.00 83.38 113 VAL A N 1
ATOM 869 C CA . VAL A 1 113 ? 9.459 7.391 -6.686 1.00 83.38 113 VAL A CA 1
ATOM 870 C C . VAL A 1 113 ? 9.215 7.627 -5.206 1.00 83.38 113 VAL A C 1
ATOM 872 O O . VAL A 1 113 ? 9.777 6.939 -4.353 1.00 83.38 113 VAL A O 1
ATOM 875 N N . MET A 1 114 ? 8.366 8.594 -4.894 1.00 86.38 114 MET A N 1
ATOM 876 C CA . MET A 1 114 ? 7.788 8.749 -3.571 1.00 86.38 114 MET A CA 1
ATOM 877 C C . MET A 1 114 ? 6.373 8.188 -3.574 1.00 86.38 114 MET A C 1
ATOM 879 O O . MET A 1 114 ? 5.579 8.499 -4.458 1.00 86.38 114 MET A O 1
ATOM 883 N N . VAL A 1 115 ? 6.056 7.377 -2.570 1.00 86.44 115 VAL A N 1
ATOM 884 C CA . VAL A 1 115 ? 4.713 6.829 -2.373 1.00 86.44 115 VAL A CA 1
ATOM 885 C C . VAL A 1 115 ? 4.263 7.145 -0.957 1.00 86.44 115 VAL A C 1
ATOM 887 O O . VAL A 1 115 ? 4.955 6.808 0.004 1.00 86.44 115 VAL A O 1
ATOM 890 N N . SER A 1 116 ? 3.105 7.782 -0.836 1.00 87.75 116 SER A N 1
ATOM 891 C CA . SER A 1 116 ? 2.411 7.994 0.430 1.00 87.75 116 SER A CA 1
ATOM 892 C C . SER A 1 116 ? 1.223 7.045 0.514 1.00 87.75 116 SER A C 1
ATOM 894 O O . SER A 1 116 ? 0.323 7.094 -0.325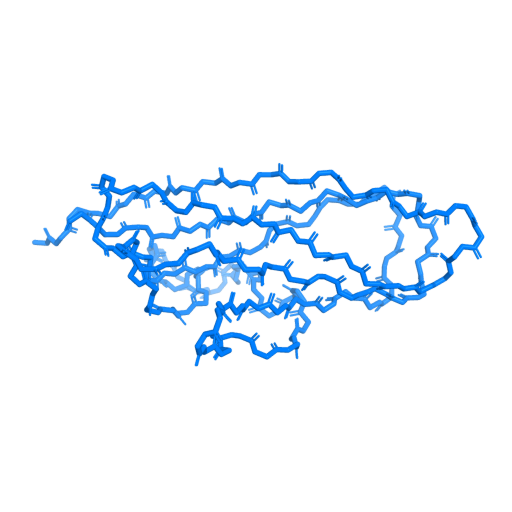 1.00 87.75 116 SER A O 1
ATOM 896 N N . LEU A 1 117 ? 1.220 6.189 1.532 1.00 89.31 117 LEU A N 1
ATOM 897 C CA . LEU A 1 117 ? 0.092 5.340 1.881 1.00 89.31 117 LEU A CA 1
ATOM 898 C C . LEU A 1 117 ? -0.766 6.078 2.901 1.00 89.31 117 LEU A C 1
ATOM 900 O O . LEU A 1 117 ? -0.274 6.475 3.956 1.00 89.31 117 LEU A O 1
ATOM 904 N N . VAL A 1 118 ? -2.043 6.262 2.585 1.00 89.50 118 VAL A N 1
ATOM 905 C CA . VAL A 1 118 ? -3.003 6.954 3.447 1.00 89.50 118 VAL A CA 1
ATOM 906 C C . VAL A 1 118 ? -4.037 5.947 3.923 1.00 89.50 118 VAL A C 1
ATOM 908 O O . VAL A 1 118 ? -4.880 5.495 3.150 1.00 89.50 118 VAL A O 1
ATOM 911 N N . PHE A 1 119 ? -3.985 5.613 5.206 1.00 89.44 119 PHE A N 1
ATOM 912 C CA . PHE A 1 119 ? -4.929 4.723 5.862 1.00 89.44 119 PHE A CA 1
ATOM 913 C C . PHE A 1 119 ? -6.036 5.526 6.552 1.00 89.44 119 PHE A C 1
ATOM 915 O O . PHE A 1 119 ? -5.770 6.490 7.273 1.00 89.44 119 PHE A O 1
ATOM 922 N N . LEU A 1 120 ? -7.284 5.105 6.361 1.00 89.62 120 LEU A N 1
ATOM 923 C CA . LEU A 1 120 ? -8.431 5.566 7.137 1.00 89.62 120 LEU A CA 1
ATOM 924 C C . LEU A 1 120 ? -8.604 4.638 8.342 1.00 89.62 120 LEU A C 1
ATOM 926 O O . LEU A 1 120 ? -8.998 3.483 8.187 1.00 89.62 120 LEU A O 1
ATOM 930 N N . MET A 1 121 ? -8.296 5.134 9.533 1.00 90.31 121 MET A N 1
ATOM 931 C CA . MET A 1 121 ? -8.247 4.369 10.777 1.00 90.31 121 MET A CA 1
ATOM 932 C C . MET A 1 121 ? -9.530 4.547 11.594 1.00 90.31 121 MET A C 1
ATOM 934 O O . MET A 1 121 ? -10.044 5.658 11.696 1.00 90.31 121 MET A O 1
ATOM 938 N N . GLU A 1 122 ? -10.024 3.478 12.219 1.00 90.06 122 GLU A N 1
ATOM 939 C CA . GLU A 1 122 ? -11.102 3.510 13.218 1.00 90.06 122 GLU A CA 1
ATOM 940 C C . GLU A 1 122 ? -10.538 3.319 14.631 1.00 90.06 122 GLU A C 1
ATOM 942 O O . GLU A 1 122 ? -9.759 2.389 14.866 1.00 90.06 122 GLU A O 1
ATOM 947 N N . LYS A 1 123 ? -10.979 4.156 15.579 1.00 85.56 123 LYS A N 1
ATOM 948 C CA . LYS A 1 123 ? -10.698 3.992 17.017 1.00 85.56 123 LYS A CA 1
ATOM 949 C C . LYS A 1 123 ? -11.641 3.020 17.730 1.00 85.56 123 LYS A C 1
ATOM 951 O O . LYS A 1 123 ? -12.792 2.759 17.305 1.00 85.56 123 LYS A O 1
#

Radius of gyration: 14.84 Å; Cα contacts (8 Å, |Δi|>4): 275; chains: 1; bounding box: 41×29×37 Å

pLDDT: mean 80.21, std 13.29, range [37.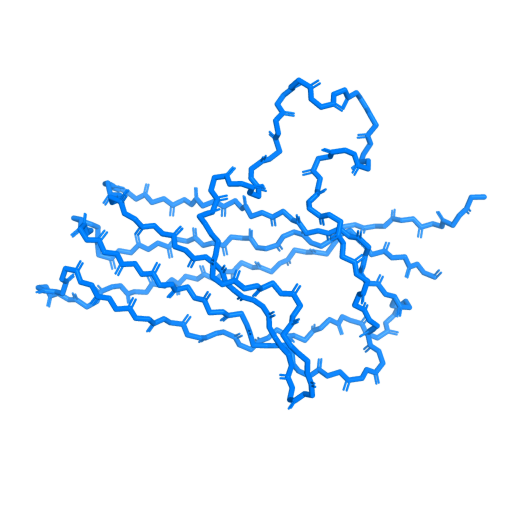72, 94.12]

Sequence (123 aa):
MKEKEYYTETHRIKIGNGKNSGAKSLNINLPSTYKRAVGLALVVHSTGGLAVLDFSLKDRNKDYISPTPVEMFQSSPEAGLSKDNRYHAIDLRTDAPILIASLNYEGTTTSEVMVSLVFLMEK

Mean predicted aligned error: 7.07 Å